Protein AF-A0AAV8XMZ2-F1 (afdb_monomer_lite)

InterPro domains:
  IPR001356 Homeodomain [PF00046] (20-64)
  IPR001356 Homeodomain [PS50071] (17-64)
  IPR001356 Homeodomain [SM00389] (19-64)
  IPR001356 Homeodomain [cd00086] (20-64)
  IPR009057 Homedomain-like superfamily [SSF46689] (13-64)
  IPR050649 Paired Homeobox Transcription Factors [PTHR24329] (12-64)

Sequence (64 aa):
TSYSYHPAIHDDTFVRRKQRRNRTTFTLQQLEELESAFAQTHYPDVFTREDLAMKINLTEARVQ

pLDDT: mean 82.22, std 17.32, range [44.69, 97.19]

Secondary structure (DSSP, 8-state):
----------HHHHHHHT-PPPPPPPPHHHHHHHHHHHHH-SS--HHHHHHHHHHTT--GGGT-

Foldseek 3Di:
DDDDDDDDDDPPPVVVVPDDPDDDDADPVLVVLLVVVCVVPVDDDQVSLCVSCVVRVHHSVVSD

Structure (mmCIF, N/CA/C/O backbone):
data_AF-A0AAV8XMZ2-F1
#
_entry.id   AF-A0AAV8XMZ2-F1
#
loop_
_atom_site.group_PDB
_atom_site.id
_atom_site.type_symbol
_atom_site.label_atom_id
_atom_site.label_alt_id
_atom_site.label_comp_id
_atom_site.label_asym_id
_atom_site.label_entity_id
_atom_site.label_seq_id
_atom_site.pdbx_PDB_ins_code
_atom_site.Cartn_x
_atom_site.Cartn_y
_atom_site.Cartn_z
_atom_site.occupancy
_atom_site.B_iso_or_equiv
_atom_site.auth_seq_id
_atom_site.auth_comp_id
_atom_site.auth_asym_id
_atom_site.auth_atom_id
_atom_site.pdbx_PDB_model_num
ATOM 1 N N . THR A 1 1 ? -29.145 9.417 -53.964 1.00 46.09 1 THR A N 1
ATOM 2 C CA . THR A 1 1 ? -28.639 8.098 -53.535 1.00 46.09 1 THR A CA 1
ATOM 3 C C . THR A 1 1 ? -28.902 7.969 -52.051 1.00 46.09 1 THR A C 1
ATOM 5 O O . THR A 1 1 ? -28.486 8.840 -51.302 1.00 46.09 1 THR A O 1
ATOM 8 N N . SER A 1 2 ? -29.737 7.007 -51.665 1.00 44.69 2 SER A N 1
ATOM 9 C CA . SER A 1 2 ? -30.333 6.844 -50.333 1.00 44.69 2 SER A CA 1
ATOM 10 C C . SER A 1 2 ? -29.286 6.695 -49.225 1.00 44.69 2 SER A C 1
ATOM 12 O O . SER A 1 2 ? -28.427 5.821 -49.312 1.00 44.69 2 SER A O 1
ATOM 14 N N . TYR A 1 3 ? 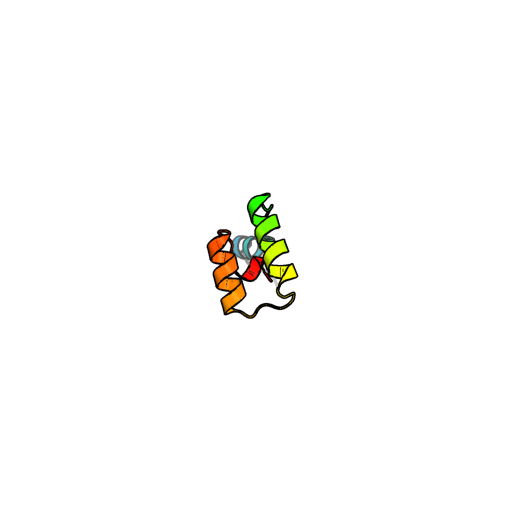-29.389 7.506 -48.170 1.00 47.72 3 TYR A N 1
ATOM 15 C CA . TYR A 1 3 ? -28.672 7.273 -46.916 1.00 47.72 3 TYR A CA 1
ATOM 16 C C . TYR A 1 3 ? -29.252 6.022 -46.246 1.00 47.72 3 TYR A C 1
ATOM 18 O O . TYR A 1 3 ? -30.309 6.069 -45.621 1.00 47.72 3 TYR A O 1
ATOM 26 N N . SER A 1 4 ? -28.578 4.889 -46.417 1.00 60.28 4 SER A N 1
ATOM 27 C CA . SER A 1 4 ? -28.895 3.653 -45.708 1.00 60.28 4 SER A CA 1
ATOM 28 C C . SER A 1 4 ? -28.520 3.810 -44.234 1.00 60.28 4 SER A C 1
ATOM 30 O O . SER A 1 4 ? -27.343 3.882 -43.887 1.00 60.28 4 SER A O 1
ATOM 32 N N . TYR A 1 5 ? -29.533 3.878 -43.369 1.00 50.50 5 TYR A N 1
ATOM 33 C CA . TYR A 1 5 ? -29.390 3.771 -41.918 1.00 50.50 5 TYR A CA 1
ATOM 34 C C . TYR A 1 5 ? -28.790 2.397 -41.580 1.00 50.50 5 TYR A C 1
ATOM 36 O O . TYR A 1 5 ? -29.452 1.370 -41.723 1.00 50.50 5 TYR A O 1
ATOM 44 N N . HIS A 1 6 ? -27.526 2.369 -41.162 1.00 61.78 6 HIS A N 1
ATOM 45 C CA . HIS A 1 6 ? -26.887 1.164 -40.637 1.00 61.78 6 HIS A CA 1
ATOM 46 C C . HIS A 1 6 ? -27.297 1.018 -39.159 1.00 61.78 6 HIS A C 1
ATOM 48 O O . HIS A 1 6 ? -27.148 1.984 -38.405 1.00 61.78 6 HIS A O 1
ATOM 54 N N . PRO A 1 7 ? -27.860 -0.124 -38.723 1.00 53.47 7 PRO A N 1
ATOM 55 C CA . PRO A 1 7 ? -28.446 -0.247 -37.396 1.00 53.47 7 PRO A CA 1
ATOM 56 C C . PRO A 1 7 ? -27.356 -0.196 -36.324 1.00 53.47 7 PRO A C 1
ATOM 58 O O . PRO A 1 7 ? -26.249 -0.702 -36.513 1.00 53.47 7 PRO A O 1
ATOM 61 N N . ALA A 1 8 ? -27.702 0.434 -35.202 1.00 55.88 8 ALA A N 1
ATOM 62 C CA . ALA A 1 8 ? -26.885 0.609 -34.013 1.00 55.88 8 ALA A CA 1
ATOM 63 C C . ALA A 1 8 ? -26.377 -0.738 -33.476 1.00 55.88 8 ALA A C 1
ATOM 65 O O . ALA A 1 8 ? -27.050 -1.430 -32.717 1.00 55.88 8 ALA A O 1
ATOM 66 N N . ILE A 1 9 ? -25.169 -1.113 -33.875 1.00 57.38 9 ILE A N 1
ATOM 67 C CA . ILE A 1 9 ? -24.452 -2.260 -33.340 1.00 57.38 9 ILE A CA 1
ATOM 68 C C . ILE A 1 9 ? -23.304 -1.695 -32.489 1.00 57.38 9 ILE A C 1
ATOM 70 O O . ILE A 1 9 ? -22.365 -1.097 -33.008 1.00 57.38 9 ILE A O 1
ATOM 74 N N . HIS A 1 10 ? -23.432 -1.907 -31.170 1.00 58.50 10 HIS A N 1
ATOM 75 C CA . HIS A 1 10 ? -22.425 -1.768 -30.100 1.00 58.50 10 HIS A CA 1
ATOM 76 C C . HIS A 1 10 ? -22.378 -0.491 -29.237 1.00 58.50 10 HIS A C 1
ATOM 78 O O . HIS A 1 10 ? -21.294 0.046 -29.002 1.00 58.50 10 HIS A O 1
ATOM 84 N N . ASP A 1 11 ? -23.492 -0.110 -28.605 1.00 55.38 11 ASP A N 1
ATOM 85 C CA . ASP A 1 11 ? -23.437 0.810 -27.449 1.00 55.38 11 ASP A CA 1
ATOM 86 C C . ASP A 1 11 ? -23.037 0.113 -26.123 1.00 55.38 11 ASP A C 1
ATOM 88 O O . ASP A 1 11 ? -22.475 0.736 -25.234 1.00 55.38 11 ASP A O 1
ATOM 92 N N . ASP A 1 12 ? -23.174 -1.215 -25.990 1.00 57.06 12 ASP A N 1
ATOM 93 C CA . ASP A 1 12 ? -22.779 -1.914 -24.745 1.00 57.06 12 ASP A CA 1
ATOM 94 C C . ASP A 1 12 ? -21.246 -1.940 -24.542 1.00 57.06 12 ASP A C 1
ATOM 96 O O . ASP A 1 12 ? -20.725 -1.854 -23.429 1.00 57.06 12 ASP A O 1
ATOM 100 N N . THR A 1 13 ? -20.480 -1.985 -25.642 1.00 58.41 13 THR A N 1
ATOM 101 C CA . THR A 1 13 ? -19.006 -1.974 -25.576 1.00 58.41 13 THR A CA 1
ATOM 102 C C . THR A 1 13 ? -18.438 -0.590 -25.271 1.00 58.41 13 THR A C 1
ATOM 104 O O . THR A 1 13 ? -17.387 -0.487 -24.639 1.00 58.41 13 THR A O 1
ATOM 107 N N . PHE A 1 14 ? -19.121 0.480 -25.686 1.00 57.91 14 PHE A N 1
ATOM 108 C CA . PHE A 1 14 ? -18.680 1.854 -25.447 1.00 57.91 14 PHE A CA 1
ATOM 109 C C . PHE A 1 14 ? -18.923 2.283 -23.997 1.00 57.91 14 PHE A C 1
ATOM 111 O O . PHE A 1 14 ? -18.051 2.917 -23.397 1.00 57.91 14 PHE A O 1
ATOM 118 N N . VAL A 1 15 ? -20.040 1.856 -23.398 1.00 59.75 15 VAL A N 1
ATOM 119 C CA . VAL A 1 15 ? -20.349 2.103 -21.980 1.00 59.75 15 VAL A CA 1
ATOM 120 C C . VAL A 1 15 ? -19.357 1.376 -21.060 1.00 59.75 15 VAL A C 1
ATOM 122 O O . VAL A 1 15 ? -18.837 1.980 -20.120 1.00 59.75 15 VAL A O 1
ATOM 125 N N . ARG A 1 16 ? -18.982 0.124 -21.373 1.00 59.34 16 ARG A N 1
ATOM 126 C CA . ARG A 1 16 ? -17.968 -0.628 -20.601 1.00 59.34 16 ARG A CA 1
ATOM 127 C C . ARG A 1 16 ? -16.562 -0.030 -20.691 1.00 59.34 16 ARG A C 1
ATOM 129 O O . ARG A 1 16 ? -15.845 -0.021 -19.696 1.00 59.34 16 ARG A O 1
ATOM 136 N N . ARG A 1 17 ? -16.164 0.510 -21.850 1.00 60.91 17 ARG A N 1
ATOM 137 C CA . ARG A 1 17 ? -14.835 1.134 -22.039 1.00 60.91 17 ARG A CA 1
ATOM 138 C C . ARG A 1 17 ? -14.655 2.436 -21.254 1.00 60.91 17 ARG A C 1
ATOM 140 O O . ARG A 1 17 ? -13.520 2.857 -21.050 1.00 60.91 17 ARG A O 1
ATOM 147 N N . LYS A 1 18 ? -15.747 3.076 -20.822 1.00 61.75 18 LYS A N 1
ATOM 148 C CA . LYS A 1 18 ? -15.724 4.384 -20.145 1.00 61.75 18 LYS A CA 1
ATOM 149 C C . LYS A 1 18 ? -16.088 4.318 -18.660 1.00 61.75 18 LYS A C 1
ATOM 151 O O . LYS A 1 18 ? -16.130 5.360 -18.004 1.00 61.75 18 LYS A O 1
ATOM 156 N N . GLN A 1 19 ? -16.336 3.125 -18.111 1.00 74.00 19 GLN A N 1
ATOM 157 C CA . GLN A 1 19 ? -16.679 2.988 -16.701 1.00 74.00 19 GLN A CA 1
ATOM 158 C C . GLN A 1 19 ? -15.442 3.235 -15.833 1.00 74.00 19 GLN A C 1
ATOM 160 O O . GLN A 1 19 ? -14.513 2.432 -15.752 1.00 74.00 19 GLN A O 1
ATOM 165 N N . ARG A 1 20 ? -15.427 4.403 -15.194 1.00 78.75 20 ARG A N 1
ATOM 166 C CA . ARG A 1 20 ? -14.384 4.811 -14.259 1.00 78.75 20 ARG A CA 1
ATOM 167 C C . ARG A 1 20 ? -14.340 3.800 -13.109 1.00 78.75 20 ARG A C 1
ATOM 169 O O . ARG A 1 20 ? -15.378 3.497 -12.525 1.00 78.75 20 ARG A O 1
ATOM 176 N N . ARG A 1 21 ? -13.152 3.276 -12.781 1.00 78.00 21 ARG A N 1
ATOM 177 C CA . ARG A 1 21 ? -12.990 2.386 -11.620 1.00 78.00 21 ARG A CA 1
ATOM 178 C C . ARG A 1 21 ? -13.533 3.086 -10.376 1.00 78.00 21 ARG A C 1
ATOM 180 O O . ARG A 1 21 ? -13.186 4.242 -10.124 1.00 78.00 21 ARG A O 1
ATOM 187 N N . ASN A 1 22 ? -14.342 2.366 -9.603 1.00 82.75 22 ASN A N 1
ATOM 188 C CA . ASN A 1 22 ? -14.844 2.857 -8.327 1.00 82.75 22 ASN A CA 1
ATOM 189 C C . ASN A 1 22 ? -13.672 3.304 -7.444 1.00 82.75 22 ASN A C 1
ATOM 191 O O . ASN A 1 22 ? -12.595 2.693 -7.447 1.00 82.75 22 ASN A O 1
ATOM 195 N N . ARG A 1 23 ? -13.877 4.411 -6.729 1.00 85.12 23 ARG A N 1
ATOM 196 C CA . ARG A 1 23 ? -12.910 4.924 -5.761 1.00 85.12 23 ARG A CA 1
ATOM 197 C C . ARG A 1 23 ? -12.830 3.935 -4.602 1.00 85.12 23 ARG A C 1
ATOM 199 O O . ARG A 1 23 ? -13.852 3.609 -4.009 1.00 85.12 23 ARG A O 1
ATOM 206 N N . THR A 1 24 ? -11.624 3.486 -4.283 1.00 86.81 24 THR A N 1
ATOM 207 C CA . THR A 1 24 ? -11.376 2.713 -3.067 1.00 86.81 24 THR A CA 1
ATOM 208 C C . THR A 1 24 ? -11.378 3.666 -1.874 1.00 86.81 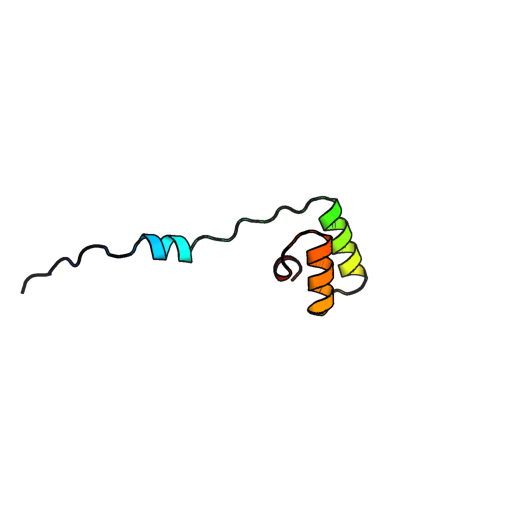24 THR A C 1
ATOM 210 O O . THR A 1 24 ? -10.748 4.724 -1.926 1.00 86.81 24 THR A O 1
ATOM 213 N N . THR A 1 25 ? -12.094 3.307 -0.815 1.00 92.25 25 THR A N 1
ATOM 214 C CA . THR A 1 25 ? -11.982 3.937 0.503 1.00 92.25 25 THR A CA 1
ATOM 215 C C . THR A 1 25 ? -11.189 3.000 1.397 1.00 92.25 25 THR A C 1
ATOM 217 O O . THR A 1 25 ? -11.617 1.865 1.606 1.00 92.25 25 THR A O 1
ATOM 220 N N . PHE A 1 26 ? -10.037 3.453 1.881 1.00 93.19 26 PHE A N 1
ATOM 221 C CA . PHE A 1 26 ? -9.193 2.651 2.757 1.00 93.19 26 PHE A CA 1
ATOM 222 C C . PHE A 1 26 ? -9.785 2.579 4.162 1.00 93.19 26 PHE A C 1
ATOM 224 O O . PHE A 1 26 ? -10.361 3.553 4.652 1.00 93.19 26 PHE A O 1
ATOM 231 N N . THR A 1 27 ? -9.650 1.424 4.806 1.00 96.50 27 THR A N 1
ATOM 232 C CA . THR A 1 27 ? -9.885 1.315 6.248 1.00 96.50 27 THR A CA 1
ATOM 233 C C . THR A 1 27 ? -8.732 1.975 7.006 1.00 96.50 27 THR A C 1
ATOM 235 O O . THR A 1 27 ? -7.658 2.195 6.445 1.00 96.50 27 THR A O 1
ATOM 238 N N . LEU A 1 28 ? -8.933 2.269 8.293 1.00 96.31 28 LEU A N 1
ATOM 239 C CA . LEU A 1 28 ? -7.885 2.857 9.134 1.00 96.31 28 LEU A CA 1
ATOM 240 C C . LEU A 1 28 ? -6.610 1.996 9.142 1.00 96.31 28 LEU A C 1
ATOM 242 O O . LEU A 1 28 ? -5.528 2.505 8.884 1.00 96.31 28 LEU A O 1
ATOM 246 N N . GLN A 1 29 ? -6.761 0.681 9.319 1.00 96.69 29 GLN A N 1
ATOM 247 C CA . GLN A 1 29 ? -5.649 -0.272 9.294 1.00 96.69 29 GLN A CA 1
ATOM 248 C C . GLN A 1 29 ? -4.866 -0.221 7.968 1.00 96.69 29 GLN A C 1
ATOM 250 O O . GLN A 1 29 ? -3.643 -0.298 7.961 1.00 96.69 29 GLN A O 1
ATOM 255 N N . GLN A 1 30 ? -5.558 -0.090 6.831 1.00 96.38 30 GLN A N 1
ATOM 256 C CA . GLN A 1 30 ? -4.892 -0.007 5.529 1.00 96.38 30 GLN A CA 1
ATOM 257 C C . GLN A 1 30 ? -4.088 1.292 5.390 1.00 96.38 30 GLN A C 1
ATOM 259 O O . GLN A 1 30 ? -3.012 1.269 4.803 1.00 96.38 30 GLN A O 1
ATOM 264 N N . LEU A 1 31 ? -4.589 2.410 5.930 1.00 96.31 31 LEU A N 1
ATOM 265 C CA . LEU A 1 31 ? -3.864 3.683 5.941 1.00 96.31 31 LEU A CA 1
ATOM 266 C C . LEU A 1 31 ? -2.597 3.599 6.795 1.00 96.31 31 LEU A C 1
ATOM 268 O O . LEU A 1 31 ? -1.539 3.984 6.318 1.00 96.31 31 LEU A O 1
ATOM 272 N N . GLU A 1 32 ? -2.685 3.038 8.002 1.00 97.19 32 GLU A N 1
ATOM 273 C CA . GLU A 1 32 ? -1.530 2.878 8.897 1.00 97.19 32 GLU A CA 1
ATOM 274 C C . GLU A 1 32 ? -0.407 2.055 8.246 1.00 97.19 32 GLU A C 1
ATOM 276 O O . GLU A 1 32 ? 0.765 2.422 8.316 1.00 97.19 32 GLU A O 1
ATOM 281 N N . GLU A 1 33 ? -0.758 0.967 7.558 1.00 96.12 33 GLU A N 1
ATOM 282 C CA . GLU A 1 33 ? 0.201 0.130 6.829 1.00 96.12 33 GLU A CA 1
ATOM 283 C C . GLU A 1 33 ? 0.828 0.865 5.633 1.00 96.12 33 GLU A C 1
ATOM 285 O O . GLU A 1 33 ? 2.039 0.780 5.418 1.00 96.12 33 GLU A O 1
A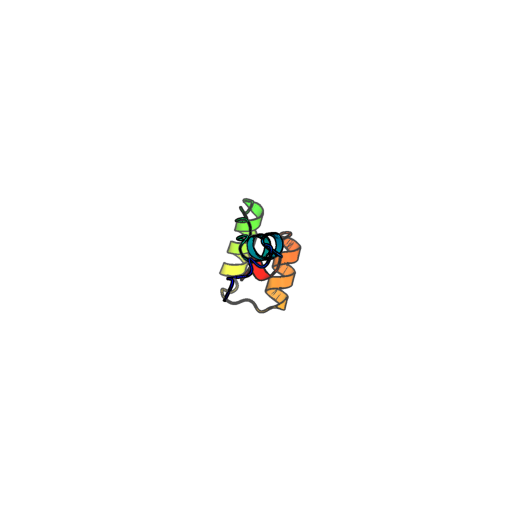TOM 290 N N . LEU A 1 34 ? 0.033 1.632 4.877 1.00 95.69 34 LEU A N 1
ATOM 291 C CA . LEU A 1 34 ? 0.529 2.452 3.767 1.00 95.69 34 LEU A CA 1
ATOM 292 C C . LEU A 1 34 ? 1.466 3.566 4.259 1.00 95.69 34 LEU A C 1
ATOM 294 O O . LEU A 1 34 ? 2.523 3.783 3.670 1.00 95.69 34 LEU A O 1
ATOM 298 N N . GLU A 1 35 ? 1.112 4.247 5.347 1.00 96.56 35 GLU A N 1
ATOM 299 C CA . GLU A 1 35 ? 1.933 5.291 5.967 1.00 96.56 35 GLU A CA 1
ATOM 300 C C . GLU A 1 35 ? 3.232 4.717 6.546 1.00 96.56 35 GLU A C 1
ATOM 302 O O . GLU A 1 35 ? 4.304 5.291 6.344 1.00 96.56 35 GLU A O 1
ATOM 307 N N . SER A 1 36 ? 3.161 3.553 7.203 1.00 96.00 36 SER A N 1
ATOM 308 C CA . SER A 1 36 ? 4.334 2.841 7.721 1.00 96.00 36 SER A CA 1
ATOM 309 C C . SER A 1 36 ? 5.300 2.444 6.604 1.00 96.00 36 SER A C 1
ATOM 311 O O . SER A 1 36 ? 6.509 2.657 6.724 1.00 96.00 36 SER A O 1
ATOM 313 N N . ALA A 1 37 ? 4.782 1.913 5.493 1.00 94.62 37 ALA A N 1
ATOM 314 C CA . ALA A 1 37 ? 5.595 1.572 4.332 1.00 94.62 37 ALA A CA 1
ATOM 315 C C . ALA A 1 37 ? 6.217 2.820 3.685 1.00 94.62 37 ALA A C 1
ATOM 317 O O . ALA A 1 37 ? 7.410 2.830 3.383 1.00 94.62 37 ALA A O 1
ATOM 318 N N . PHE A 1 38 ? 5.441 3.897 3.541 1.00 95.00 38 PHE A N 1
ATOM 319 C CA . PHE A 1 38 ? 5.910 5.154 2.958 1.00 95.00 38 PHE A CA 1
ATOM 320 C C . PHE A 1 38 ? 7.022 5.811 3.788 1.00 95.00 38 PHE A C 1
ATOM 322 O O . PHE A 1 38 ? 7.992 6.339 3.235 1.00 95.00 38 PHE A O 1
ATOM 329 N N . ALA A 1 39 ? 6.921 5.735 5.119 1.00 96.50 39 ALA A N 1
ATOM 330 C CA . ALA A 1 39 ? 7.954 6.212 6.033 1.00 96.50 39 ALA A CA 1
ATOM 331 C C . ALA A 1 39 ? 9.285 5.454 5.869 1.00 96.50 39 ALA A C 1
ATOM 333 O O . ALA A 1 39 ? 10.346 6.047 6.058 1.00 96.50 39 ALA A O 1
ATOM 334 N N . GLN A 1 40 ? 9.242 4.169 5.498 1.00 95.12 40 GLN A N 1
ATOM 335 C CA . GLN A 1 40 ? 10.441 3.374 5.207 1.00 95.12 40 GLN A CA 1
ATOM 336 C C . GLN A 1 40 ? 11.021 3.706 3.830 1.00 95.12 40 GLN A C 1
ATOM 338 O O . GLN A 1 40 ? 12.226 3.907 3.690 1.00 95.12 40 GLN A O 1
ATOM 343 N N . THR A 1 41 ? 10.171 3.766 2.804 1.00 93.94 41 THR A N 1
ATOM 344 C CA . THR A 1 41 ? 10.566 4.150 1.449 1.00 93.94 41 THR A CA 1
ATOM 345 C C . THR A 1 41 ? 9.389 4.739 0.686 1.00 93.94 41 THR A C 1
ATOM 347 O O . THR A 1 41 ? 8.308 4.162 0.623 1.00 93.94 41 THR A O 1
ATOM 350 N N . HIS A 1 42 ? 9.611 5.888 0.050 1.00 94.38 42 HIS A N 1
ATOM 351 C CA . HIS A 1 42 ? 8.594 6.530 -0.786 1.00 94.38 42 HIS A CA 1
ATOM 352 C C . HIS A 1 42 ? 8.467 5.861 -2.162 1.00 94.38 42 HIS A C 1
ATOM 354 O O . HIS A 1 42 ? 7.464 6.045 -2.845 1.00 94.38 42 HIS A O 1
ATOM 360 N N . TYR A 1 43 ? 9.482 5.093 -2.574 1.00 94.50 43 TYR A N 1
ATOM 361 C CA . TYR A 1 43 ? 9.542 4.431 -3.878 1.00 94.50 43 TYR A CA 1
ATOM 362 C C . TYR A 1 43 ? 9.911 2.950 -3.708 1.00 94.50 43 TYR A C 1
ATOM 364 O O . TYR A 1 43 ? 11.023 2.544 -4.058 1.00 94.50 43 TYR A O 1
ATOM 372 N N . PRO A 1 44 ? 9.010 2.136 -3.129 1.00 93.19 44 PRO A N 1
ATOM 373 C CA . PRO A 1 44 ? 9.190 0.690 -3.051 1.00 93.19 44 PRO A CA 1
ATOM 374 C C . PRO A 1 44 ? 9.219 0.068 -4.452 1.00 93.19 44 PRO A C 1
ATOM 376 O O . PRO A 1 44 ? 8.546 0.545 -5.372 1.00 93.19 44 PRO A O 1
ATOM 379 N N . ASP A 1 45 ? 9.982 -1.012 -4.617 1.00 95.69 45 ASP A N 1
ATOM 380 C CA . ASP A 1 45 ? 9.987 -1.787 -5.859 1.00 95.69 45 ASP A CA 1
ATOM 381 C C . ASP A 1 45 ? 8.678 -2.577 -6.056 1.00 95.69 45 ASP A C 1
ATOM 383 O O . ASP A 1 45 ? 7.791 -2.579 -5.201 1.00 95.69 45 ASP A O 1
ATOM 387 N N . VAL A 1 46 ? 8.533 -3.221 -7.220 1.00 95.00 46 VAL A N 1
ATOM 388 C CA . VAL A 1 46 ? 7.323 -3.991 -7.566 1.00 95.00 46 VAL A CA 1
ATOM 389 C C . VAL A 1 46 ? 7.033 -5.070 -6.524 1.00 95.00 46 VAL A C 1
ATOM 391 O O . VAL A 1 46 ? 5.901 -5.163 -6.066 1.00 95.00 46 VAL A O 1
ATOM 394 N N . PHE A 1 47 ? 8.041 -5.831 -6.097 1.00 95.38 47 PHE A N 1
ATOM 395 C CA . PHE A 1 47 ? 7.851 -6.934 -5.153 1.00 95.38 47 PHE A CA 1
ATOM 396 C C . PHE A 1 47 ? 7.406 -6.446 -3.774 1.00 95.38 47 PHE A C 1
ATOM 398 O O . PHE A 1 47 ? 6.498 -7.010 -3.170 1.00 95.38 47 PHE A O 1
ATOM 405 N N . THR A 1 48 ? 7.997 -5.351 -3.302 1.00 94.44 48 THR A N 1
ATOM 406 C CA . THR A 1 48 ? 7.627 -4.716 -2.035 1.00 94.44 48 THR A CA 1
ATOM 407 C C . THR A 1 48 ? 6.185 -4.206 -2.082 1.00 94.44 48 THR A C 1
ATOM 409 O O . THR A 1 48 ? 5.439 -4.353 -1.113 1.00 94.44 48 THR A O 1
ATOM 412 N N . AR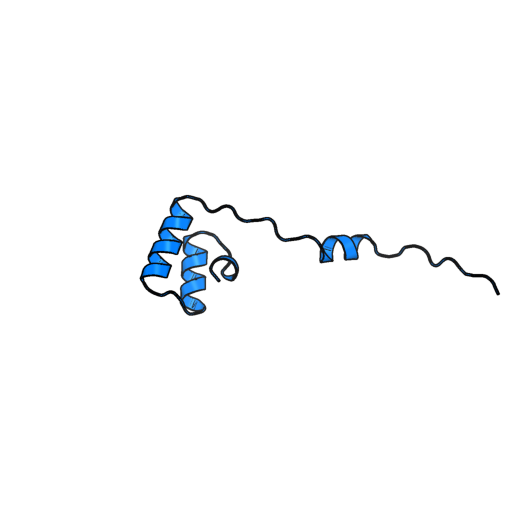G A 1 49 ? 5.754 -3.633 -3.215 1.00 95.94 49 ARG A N 1
ATOM 413 C CA . ARG A 1 49 ? 4.360 -3.195 -3.385 1.00 95.94 49 ARG A CA 1
ATOM 414 C C . ARG A 1 49 ? 3.388 -4.365 -3.485 1.00 95.94 49 ARG A C 1
ATOM 416 O O . ARG A 1 49 ? 2.283 -4.255 -2.961 1.00 95.94 49 ARG A O 1
ATOM 423 N N . GLU A 1 50 ? 3.773 -5.464 -4.129 1.00 96.31 50 GLU A N 1
ATOM 424 C CA . GLU A 1 50 ? 2.959 -6.683 -4.205 1.00 96.31 50 GLU A CA 1
ATOM 425 C C . GLU A 1 50 ? 2.720 -7.290 -2.818 1.00 96.31 50 GLU A C 1
ATOM 427 O O . GLU A 1 50 ? 1.570 -7.568 -2.473 1.00 96.31 50 GLU A O 1
ATOM 432 N N .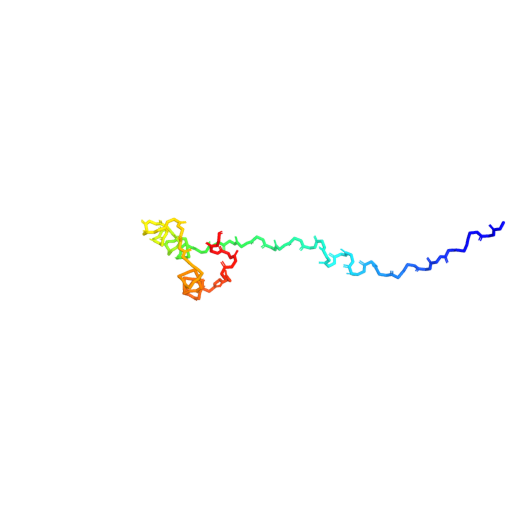 ASP A 1 51 ? 3.768 -7.420 -2.000 1.00 95.69 51 ASP A N 1
ATOM 433 C CA . ASP A 1 51 ? 3.656 -7.931 -0.628 1.00 95.69 51 ASP A CA 1
ATOM 434 C C . ASP A 1 51 ? 2.753 -7.038 0.236 1.00 95.69 51 ASP A C 1
ATOM 436 O O . ASP A 1 51 ? 1.803 -7.514 0.867 1.00 95.69 51 ASP A O 1
ATOM 440 N N . LEU A 1 52 ? 2.964 -5.717 0.173 1.00 95.62 52 LEU A N 1
ATOM 441 C CA . LEU A 1 52 ? 2.123 -4.755 0.881 1.00 95.62 52 LEU A CA 1
ATOM 442 C C . LEU A 1 52 ? 0.662 -4.853 0.433 1.00 95.62 52 LEU A C 1
ATOM 444 O O . LEU A 1 52 ? -0.232 -4.909 1.274 1.00 95.62 52 LEU A O 1
ATOM 448 N N . ALA A 1 53 ? 0.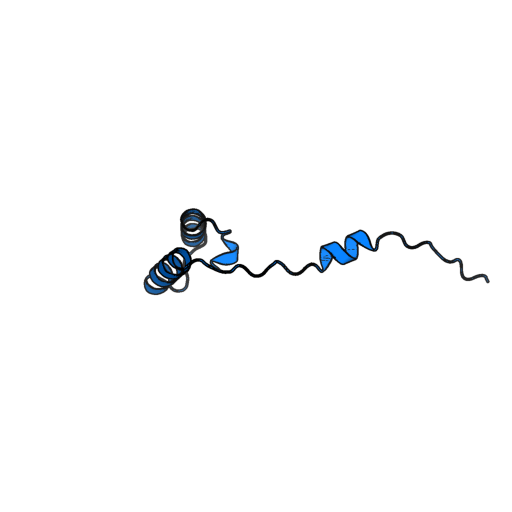411 -4.921 -0.876 1.00 95.69 53 ALA A N 1
ATOM 449 C CA . ALA A 1 53 ? -0.929 -5.052 -1.435 1.00 95.69 53 ALA A CA 1
ATOM 450 C C . ALA A 1 53 ? -1.624 -6.335 -0.961 1.00 95.69 53 ALA A C 1
ATOM 452 O O . ALA A 1 53 ? -2.793 -6.284 -0.572 1.00 95.69 53 ALA A O 1
ATOM 453 N N . MET A 1 54 ? -0.907 -7.461 -0.925 1.00 95.62 54 MET A N 1
ATOM 454 C CA . MET A 1 54 ? -1.417 -8.717 -0.375 1.00 95.62 54 MET A CA 1
ATOM 455 C C . MET A 1 54 ? -1.763 -8.583 1.111 1.00 95.62 54 MET A C 1
ATOM 457 O O . MET A 1 54 ? -2.856 -8.982 1.516 1.00 95.62 54 MET A O 1
ATOM 461 N N . LYS A 1 55 ? -0.884 -7.964 1.909 1.00 94.38 55 LYS A N 1
ATOM 462 C CA . LYS A 1 55 ? -1.083 -7.750 3.350 1.00 94.38 55 LYS A CA 1
ATOM 463 C C . LYS A 1 55 ? -2.348 -6.945 3.657 1.00 94.38 55 LYS A C 1
ATOM 465 O O . LYS A 1 55 ? -3.076 -7.277 4.591 1.00 94.38 55 LYS A O 1
ATOM 470 N N . ILE A 1 56 ? -2.629 -5.908 2.865 1.00 95.31 56 ILE A N 1
ATOM 471 C CA . ILE A 1 56 ? -3.787 -5.018 3.058 1.00 95.31 56 ILE A CA 1
ATOM 472 C C . ILE A 1 56 ? -4.993 -5.365 2.171 1.00 95.31 56 ILE A C 1
ATOM 474 O O . ILE A 1 56 ? -5.969 -4.613 2.140 1.00 95.31 56 ILE A O 1
ATOM 478 N N . ASN A 1 57 ? -4.954 -6.511 1.481 1.00 93.94 57 ASN A N 1
ATOM 479 C CA . ASN A 1 57 ? -5.995 -7.015 0.579 1.00 93.94 57 ASN A CA 1
ATOM 480 C C . ASN A 1 57 ? -6.423 -6.002 -0.504 1.00 93.94 57 ASN A C 1
ATOM 482 O O . ASN A 1 57 ? -7.608 -5.742 -0.734 1.00 93.94 57 ASN A O 1
ATOM 486 N N . LEU A 1 58 ? -5.433 -5.409 -1.168 1.00 92.94 58 LEU A N 1
ATOM 487 C CA . LEU A 1 58 ? -5.588 -4.523 -2.316 1.00 92.94 58 LEU A CA 1
ATOM 488 C C . LEU A 1 58 ? -4.860 -5.096 -3.537 1.00 92.94 58 LEU A C 1
ATOM 490 O O . LEU A 1 58 ? -4.085 -6.040 -3.452 1.00 92.94 58 LEU A O 1
ATOM 494 N N . THR A 1 59 ? -5.102 -4.506 -4.706 1.00 92.44 59 THR A N 1
ATOM 495 C CA . THR A 1 59 ? -4.262 -4.759 -5.886 1.00 92.44 59 THR A CA 1
ATOM 496 C C . THR A 1 59 ? -3.003 -3.901 -5.814 1.00 92.44 59 THR A C 1
ATOM 498 O O . THR A 1 59 ? -3.119 -2.742 -5.421 1.00 92.44 59 THR A O 1
ATOM 501 N N . GLU A 1 60 ? -1.862 -4.385 -6.307 1.00 92.88 60 GLU A N 1
ATOM 502 C CA . GLU A 1 60 ? -0.603 -3.613 -6.382 1.00 92.88 60 GLU A CA 1
ATOM 503 C C . GLU A 1 60 ? -0.792 -2.226 -7.022 1.00 92.88 60 GLU A C 1
ATOM 505 O O . GLU A 1 60 ? -0.353 -1.225 -6.465 1.00 92.88 60 GLU A O 1
ATOM 510 N N . ALA A 1 61 ? -1.608 -2.128 -8.077 1.00 89.31 61 ALA A N 1
ATOM 511 C CA . ALA A 1 61 ? -1.949 -0.862 -8.733 1.00 89.31 61 ALA A CA 1
ATOM 512 C C . ALA A 1 61 ? -2.664 0.175 -7.832 1.00 89.31 61 ALA A C 1
ATOM 514 O O . ALA A 1 61 ? -2.969 1.278 -8.281 1.00 89.31 61 ALA A O 1
ATOM 515 N N . ARG A 1 62 ? -3.039 -0.184 -6.597 1.00 89.56 62 ARG A N 1
ATOM 516 C CA . ARG A 1 62 ? -3.597 0.727 -5.579 1.00 89.56 62 ARG A CA 1
ATOM 517 C C . ARG A 1 62 ? -2.569 1.185 -4.548 1.00 89.56 62 ARG A C 1
ATOM 519 O O . ARG A 1 62 ? -2.897 2.083 -3.784 1.00 89.56 62 ARG A O 1
ATOM 526 N N . VAL A 1 63 ? -1.390 0.569 -4.537 1.00 86.00 63 VAL A N 1
ATOM 527 C CA . VAL A 1 63 ? -0.226 0.913 -3.708 1.00 86.00 63 VAL A CA 1
ATOM 528 C C . VAL A 1 63 ? 0.737 1.849 -4.465 1.00 86.00 63 VAL A C 1
ATOM 530 O O . VAL A 1 63 ? 1.635 2.423 -3.857 1.00 86.00 63 VAL A O 1
ATOM 533 N N . GLN A 1 64 ? 0.545 2.004 -5.782 1.00 81.06 64 GLN A N 1
ATOM 534 C CA . GLN A 1 64 ? 1.297 2.910 -6.658 1.00 81.06 64 GLN A CA 1
ATOM 535 C C . GLN A 1 64 ? 0.989 4.395 -6.429 1.00 81.06 64 GLN A C 1
ATOM 537 O O . GLN A 1 64 ? -0.197 4.729 -6.195 1.00 81.06 64 GLN A O 1
#

Radius of gyration: 21.08 Å; chains: 1; bounding box: 41×17×63 Å

Organism: NCBI:txid1265417